Protein AF-A0A3D2GUS2-F1 (afdb_monomer_lite)

Sequence (52 aa):
GGALLRDLDKVLRKETHLPVSVAEDPLSCVVLGTGYALEHMDVLKDVLVSEV

Radius of gyration: 15.47 Å; chains: 1; bounding box: 32×21×36 Å

Foldseek 3Di:
DVLPPPCPQVVCCVVVVDHGDDDPCNPCVVVVVVVVCVVPVVVCVPVPDDDD

Structure (mmCIF, N/CA/C/O backbone):
data_AF-A0A3D2GUS2-F1
#
_entry.id   AF-A0A3D2GUS2-F1
#
loop_
_atom_site.group_PDB
_atom_site.id
_atom_site.type_symbol
_atom_site.label_atom_id
_atom_site.label_alt_id
_atom_site.label_comp_id
_atom_site.label_asym_id
_atom_site.label_entity_id
_atom_site.label_seq_id
_at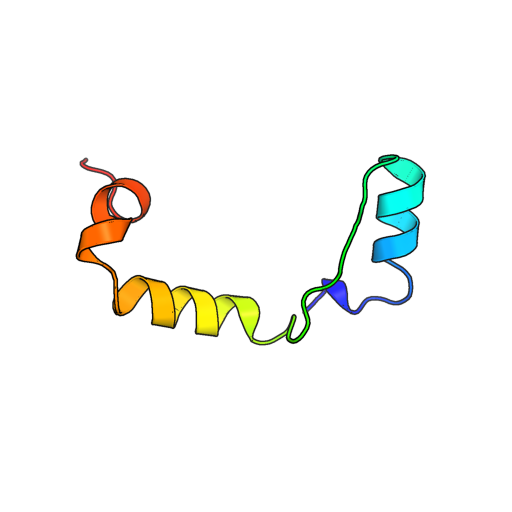om_site.pdbx_PDB_ins_code
_atom_site.Cartn_x
_atom_site.Cartn_y
_atom_site.Cartn_z
_atom_site.occupancy
_atom_site.B_iso_or_equiv
_atom_site.auth_seq_id
_atom_site.auth_comp_id
_atom_site.auth_asym_id
_atom_site.auth_atom_id
_atom_site.pdbx_PDB_model_num
ATOM 1 N N . GLY A 1 1 ? 2.353 -5.794 4.771 1.00 92.56 1 GLY A N 1
ATOM 2 C CA . GLY A 1 1 ? 2.695 -6.483 6.035 1.00 92.56 1 GLY A CA 1
ATOM 3 C C . GLY A 1 1 ? 2.153 -5.765 7.257 1.00 92.56 1 GLY A C 1
ATOM 4 O O . GLY A 1 1 ? 1.053 -6.071 7.693 1.00 92.56 1 GLY A O 1
ATOM 5 N N . GLY A 1 2 ? 2.901 -4.794 7.792 1.00 96.94 2 GLY A N 1
ATOM 6 C CA . GLY A 1 2 ? 2.584 -4.123 9.066 1.00 96.94 2 GLY A CA 1
ATOM 7 C C . GLY A 1 2 ? 1.206 -3.451 9.157 1.00 96.94 2 GLY A C 1
ATOM 8 O O . GLY A 1 2 ? 0.685 -3.305 10.255 1.00 96.94 2 GLY A O 1
ATOM 9 N N . ALA A 1 3 ? 0.576 -3.133 8.020 1.00 97.31 3 ALA A N 1
ATOM 10 C CA . ALA A 1 3 ? -0.805 -2.645 7.960 1.00 97.31 3 ALA A CA 1
ATOM 11 C C . ALA A 1 3 ? -1.841 -3.603 8.591 1.00 97.31 3 ALA A C 1
ATOM 13 O O . ALA A 1 3 ? -2.918 -3.159 8.966 1.00 97.31 3 ALA A O 1
ATOM 14 N N . LEU A 1 4 ? -1.518 -4.896 8.727 1.00 97.44 4 LEU A N 1
ATOM 15 C CA . LEU A 1 4 ? -2.384 -5.914 9.340 1.00 97.44 4 LEU A CA 1
ATOM 16 C C . LEU A 1 4 ? -2.338 -5.923 10.876 1.00 97.44 4 LEU A C 1
ATOM 18 O O . LEU A 1 4 ? -2.992 -6.757 11.505 1.00 97.44 4 LEU A O 1
ATOM 22 N N . LEU A 1 5 ? -1.558 -5.035 11.499 1.00 98.19 5 LEU A N 1
ATOM 23 C CA . LEU A 1 5 ? -1.584 -4.888 12.948 1.00 98.19 5 LEU A CA 1
ATOM 24 C C . LEU A 1 5 ? -2.999 -4.500 13.395 1.00 98.19 5 LEU A C 1
ATOM 26 O O . LEU A 1 5 ? -3.614 -3.590 12.837 1.00 98.19 5 LEU A O 1
ATOM 30 N N . ARG A 1 6 ? -3.511 -5.208 14.408 1.00 97.94 6 ARG A N 1
ATOM 31 C CA . ARG A 1 6 ? -4.893 -5.067 14.872 1.00 97.94 6 ARG A CA 1
ATOM 32 C C . ARG A 1 6 ? -5.230 -3.602 15.164 1.00 97.94 6 ARG A C 1
ATOM 34 O O . ARG A 1 6 ? -4.563 -2.970 15.978 1.00 97.94 6 ARG A O 1
ATOM 41 N N . ASP A 1 7 ? -6.294 -3.119 14.524 1.00 97.31 7 ASP A N 1
ATOM 42 C CA . ASP A 1 7 ? -6.866 -1.774 14.679 1.00 97.31 7 ASP A CA 1
ATOM 43 C C . ASP A 1 7 ? -5.930 -0.601 14.323 1.00 97.31 7 ASP A C 1
ATOM 45 O O . ASP A 1 7 ? -6.213 0.546 14.680 1.00 97.31 7 ASP A O 1
ATOM 49 N N . LEU A 1 8 ? -4.827 -0.844 13.605 1.00 98.38 8 LEU A N 1
ATOM 50 C CA . LEU A 1 8 ? -3.892 0.214 13.209 1.00 98.38 8 LEU A CA 1
ATOM 51 C C . LEU A 1 8 ? -4.569 1.307 12.366 1.00 98.38 8 LEU A C 1
ATOM 53 O O . LEU A 1 8 ? -4.343 2.497 12.582 1.00 98.38 8 LEU A O 1
ATOM 57 N N . ASP A 1 9 ? -5.439 0.915 11.442 1.00 98.12 9 ASP A N 1
ATOM 58 C CA . ASP A 1 9 ? -6.244 1.814 10.617 1.00 98.12 9 ASP A CA 1
ATOM 59 C C . ASP A 1 9 ? -7.150 2.729 11.457 1.00 98.12 9 ASP A C 1
ATOM 61 O O . ASP A 1 9 ? -7.250 3.928 11.186 1.00 98.12 9 ASP A O 1
ATOM 65 N N . LYS A 1 10 ? -7.768 2.190 12.514 1.00 98.19 10 LYS A N 1
ATOM 66 C CA . LYS A 1 10 ? -8.633 2.945 13.432 1.00 98.19 10 LYS A CA 1
ATOM 67 C C . LYS A 1 10 ? -7.845 3.966 14.241 1.00 98.19 10 LYS A C 1
ATOM 69 O O . LYS A 1 10 ? -8.311 5.094 14.392 1.00 98.19 10 LYS A O 1
ATOM 74 N N . VAL A 1 11 ? -6.665 3.590 14.744 1.00 98.38 11 VAL A N 1
ATOM 75 C CA . VAL A 1 11 ? -5.785 4.511 15.483 1.00 98.38 11 VAL A CA 1
ATOM 76 C C . VAL A 1 11 ? -5.353 5.659 14.576 1.00 98.38 11 VAL A C 1
ATOM 78 O O . VAL A 1 11 ? -5.549 6.817 14.929 1.00 98.38 11 VAL A O 1
ATOM 81 N N . LEU A 1 12 ? -4.858 5.357 13.372 1.00 98.44 12 LEU A N 1
ATOM 82 C CA . LEU A 1 12 ? -4.459 6.386 12.410 1.00 98.44 12 LEU A CA 1
ATOM 83 C C . LEU A 1 12 ? -5.629 7.304 12.042 1.00 98.44 12 LEU A C 1
ATOM 85 O O . LEU A 1 12 ? -5.469 8.522 12.040 1.00 98.44 12 LEU A O 1
ATOM 89 N N . ARG A 1 13 ? -6.820 6.745 11.796 1.00 98.56 13 ARG A N 1
ATOM 90 C CA . ARG A 1 13 ? -8.032 7.522 11.496 1.00 98.56 13 ARG A CA 1
ATOM 91 C C . ARG A 1 13 ? -8.408 8.467 12.636 1.00 98.56 13 ARG A C 1
ATOM 93 O O . ARG A 1 13 ? -8.769 9.611 12.377 1.00 98.56 13 ARG A O 1
ATOM 100 N N . LYS A 1 14 ? -8.324 8.002 13.884 1.00 98.50 14 LYS A N 1
ATOM 101 C CA . LYS A 1 14 ? -8.637 8.807 15.070 1.00 98.50 14 LYS A CA 1
ATOM 102 C C . LYS A 1 14 ? -7.662 9.973 15.237 1.00 98.50 14 LYS A C 1
ATOM 104 O O . LYS A 1 14 ? -8.106 11.089 15.464 1.00 98.50 14 LYS A O 1
ATOM 109 N N . GLU A 1 15 ? -6.361 9.719 15.127 1.00 98.56 15 GLU A N 1
ATOM 110 C CA . GLU A 1 15 ? -5.346 10.749 15.384 1.00 98.56 15 GLU A CA 1
ATOM 111 C C . GLU A 1 15 ? -5.246 11.760 14.231 1.00 98.56 15 GLU A C 1
ATOM 113 O O . GLU A 1 15 ? -5.096 12.960 14.450 1.00 98.56 15 GLU A O 1
ATOM 118 N N . THR A 1 16 ? -5.377 11.297 12.985 1.00 98.25 16 THR A N 1
ATOM 119 C CA . THR A 1 16 ? -5.243 12.165 11.801 1.00 98.25 16 THR A CA 1
ATOM 120 C C . THR A 1 16 ? -6.544 12.846 11.389 1.00 98.25 16 THR A C 1
ATOM 122 O O . THR A 1 16 ? -6.493 13.837 10.670 1.00 98.25 16 THR A O 1
ATOM 125 N N . HIS A 1 17 ? -7.701 12.335 11.823 1.00 97.69 17 HIS A N 1
ATOM 126 C CA . HIS A 1 17 ? -9.028 12.747 11.343 1.00 97.69 17 HIS A CA 1
ATOM 127 C C . HIS A 1 17 ? -9.217 12.579 9.824 1.00 97.69 17 HIS A C 1
ATOM 129 O O . HIS A 1 17 ? -10.102 13.193 9.228 1.00 97.69 17 HIS A O 1
ATOM 135 N N . LEU A 1 18 ? -8.403 11.729 9.191 1.00 98.31 18 LEU A N 1
ATOM 136 C CA . LEU A 1 18 ? -8.471 11.429 7.765 1.00 98.31 18 LEU A CA 1
ATOM 137 C C . LEU A 1 18 ? -9.051 10.030 7.519 1.00 98.31 18 LEU A C 1
ATOM 139 O O . LEU A 1 18 ? -8.906 9.139 8.363 1.00 98.31 18 LEU A O 1
ATOM 143 N N . PRO A 1 19 ? -9.683 9.787 6.357 1.00 97.94 19 PRO A N 1
ATOM 144 C CA . PRO A 1 19 ? -10.027 8.438 5.929 1.00 97.94 19 PRO A CA 1
ATOM 145 C C . PRO A 1 19 ? -8.769 7.570 5.824 1.00 97.94 19 PRO A C 1
ATOM 147 O O . PRO A 1 19 ? -7.787 7.952 5.194 1.00 97.94 19 PRO A O 1
ATOM 150 N N . VAL A 1 20 ? -8.820 6.380 6.419 1.00 98.12 20 VAL A N 1
ATOM 151 C CA . VAL A 1 20 ? -7.739 5.386 6.354 1.00 98.12 20 VAL A CA 1
ATOM 152 C C . VAL A 1 20 ? -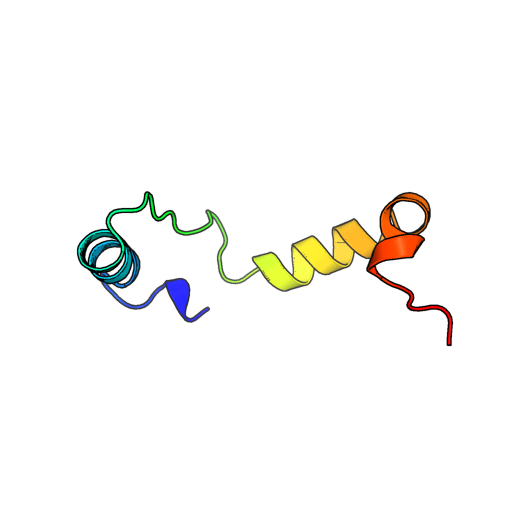8.328 4.069 5.879 1.00 98.12 20 VAL A C 1
ATOM 154 O O . VAL A 1 20 ? -9.342 3.625 6.422 1.00 98.12 20 VAL A O 1
ATOM 157 N N . SER A 1 21 ? -7.705 3.454 4.880 1.00 97.31 21 SER A N 1
ATOM 158 C CA . SER A 1 21 ? -8.094 2.161 4.319 1.00 97.31 21 SER A CA 1
ATOM 159 C C . SER A 1 21 ? -6.894 1.226 4.261 1.00 97.31 21 SER A C 1
ATOM 161 O O . SER A 1 21 ? -5.803 1.634 3.862 1.00 97.31 21 SER A O 1
ATOM 163 N N . VAL A 1 22 ? -7.109 -0.037 4.617 1.00 97.50 22 VAL A N 1
ATOM 164 C CA . VAL A 1 22 ? -6.143 -1.110 4.368 1.00 97.50 22 VAL A CA 1
ATOM 165 C C . VAL A 1 22 ? -6.360 -1.617 2.943 1.00 97.50 22 VAL A C 1
ATOM 167 O O . VAL A 1 22 ? -7.502 -1.765 2.514 1.00 97.50 22 VAL A O 1
ATOM 170 N N . ALA A 1 23 ? -5.275 -1.846 2.204 1.00 97.62 23 ALA A N 1
ATOM 171 C CA . ALA A 1 23 ? -5.353 -2.450 0.875 1.00 97.62 23 ALA A CA 1
ATOM 172 C C . ALA A 1 23 ? -5.961 -3.862 0.945 1.00 97.62 23 ALA A C 1
ATOM 174 O O . ALA A 1 23 ? -5.821 -4.536 1.963 1.00 97.62 23 ALA A O 1
ATOM 175 N N . GLU A 1 24 ? -6.595 -4.310 -0.139 1.00 96.12 24 GLU A N 1
ATOM 176 C CA . GLU A 1 24 ? -7.221 -5.638 -0.223 1.00 96.12 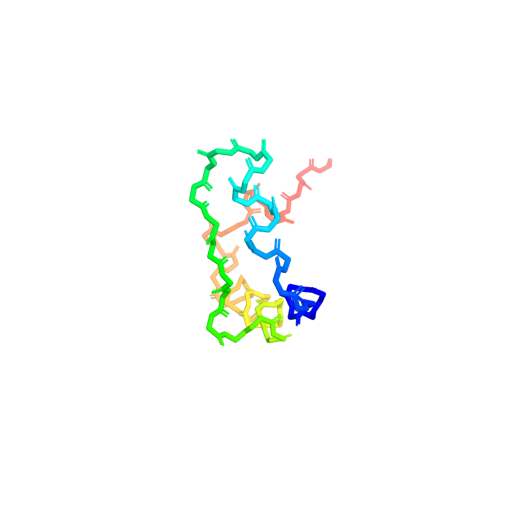24 GLU A CA 1
ATOM 177 C C . GLU A 1 24 ? -6.198 -6.776 -0.063 1.00 96.12 24 GLU A C 1
ATOM 179 O O . GLU A 1 24 ? -6.426 -7.702 0.712 1.00 96.12 24 GLU A O 1
ATOM 184 N N . ASP A 1 25 ? -5.029 -6.652 -0.706 1.00 96.88 25 ASP A N 1
ATOM 185 C CA . ASP A 1 25 ? -3.877 -7.541 -0.514 1.00 96.88 25 ASP A CA 1
ATOM 186 C C . ASP A 1 25 ? -2.635 -6.755 -0.033 1.00 96.88 25 ASP A C 1
ATOM 188 O O . ASP A 1 25 ? -1.726 -6.437 -0.808 1.00 96.88 25 ASP A O 1
ATOM 192 N N . PRO A 1 26 ? -2.551 -6.431 1.27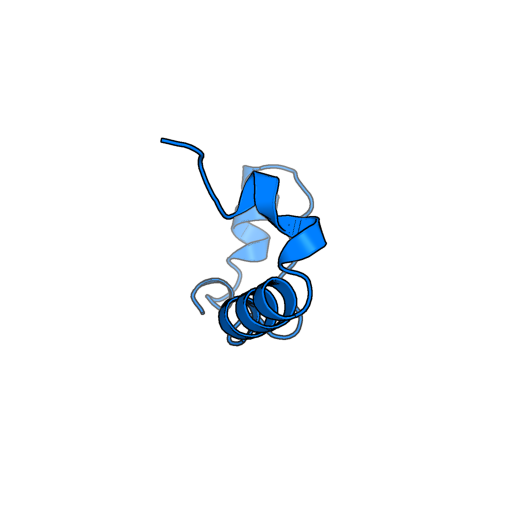1 1.00 97.31 26 PRO A N 1
ATOM 193 C CA . PRO A 1 26 ? -1.488 -5.595 1.823 1.00 97.31 26 PRO A CA 1
ATOM 194 C C . PRO A 1 26 ? -0.144 -6.329 1.959 1.00 97.31 26 PRO A C 1
ATOM 196 O O . PRO A 1 26 ? 0.838 -5.733 2.423 1.00 97.31 26 PRO A O 1
ATOM 199 N N . LEU A 1 27 ? -0.087 -7.628 1.653 1.00 98.12 27 LEU A N 1
ATOM 200 C CA . LEU A 1 27 ? 1.155 -8.401 1.636 1.00 98.12 27 LEU A CA 1
ATOM 201 C C . LEU A 1 27 ? 1.808 -8.338 0.257 1.00 98.12 27 LEU A C 1
ATOM 203 O O . LEU A 1 27 ? 3.027 -8.178 0.190 1.00 98.12 27 LEU A O 1
ATOM 207 N N . SER A 1 28 ? 1.007 -8.369 -0.807 1.00 98.06 28 SER A N 1
ATOM 208 C CA . SER A 1 28 ? 1.514 -8.380 -2.181 1.00 98.06 28 SER A CA 1
ATOM 209 C C . SER A 1 28 ? 1.626 -6.996 -2.824 1.00 98.06 28 SER A C 1
ATOM 211 O O . SER A 1 28 ? 2.253 -6.891 -3.875 1.00 98.06 28 SER A O 1
ATOM 213 N N . CYS A 1 29 ? 1.094 -5.926 -2.209 1.00 97.44 29 CYS A N 1
ATOM 214 C CA . CYS A 1 29 ? 1.113 -4.563 -2.775 1.00 97.44 29 CYS A CA 1
ATOM 215 C C . CYS A 1 29 ? 2.453 -4.156 -3.409 1.00 97.44 29 CYS A C 1
ATOM 217 O O . CYS A 1 29 ? 2.466 -3.568 -4.486 1.00 97.44 29 CYS A O 1
ATOM 219 N N . VAL A 1 30 ? 3.577 -4.460 -2.750 1.00 96.56 30 VAL A N 1
ATOM 220 C CA . VAL A 1 30 ? 4.905 -4.062 -3.241 1.00 96.56 30 VAL A CA 1
ATOM 221 C C . VAL A 1 30 ? 5.267 -4.823 -4.513 1.00 96.56 30 VAL A C 1
ATOM 223 O O . VAL A 1 30 ? 5.562 -4.196 -5.521 1.00 96.56 30 VAL A O 1
ATOM 226 N N . VAL A 1 31 ? 5.210 -6.158 -4.493 1.00 97.50 31 VAL A N 1
ATOM 227 C CA . VAL A 1 31 ? 5.611 -6.969 -5.653 1.00 97.50 31 VAL A CA 1
ATOM 228 C C . VAL A 1 31 ? 4.680 -6.754 -6.847 1.00 97.50 31 VAL A C 1
ATOM 230 O O . VAL A 1 31 ? 5.157 -6.662 -7.975 1.00 97.50 31 VAL A O 1
ATOM 233 N N . LEU A 1 32 ? 3.376 -6.592 -6.605 1.00 97.38 32 LEU A N 1
ATOM 234 C CA . LEU A 1 32 ? 2.400 -6.285 -7.651 1.00 97.38 32 LEU A CA 1
ATOM 235 C C . LEU A 1 32 ? 2.655 -4.906 -8.269 1.00 97.38 32 LEU A C 1
ATOM 237 O O . LEU A 1 32 ? 2.692 -4.781 -9.490 1.00 97.38 32 LEU A O 1
ATOM 241 N N . GLY A 1 33 ? 2.895 -3.885 -7.440 1.00 94.38 33 GLY A N 1
ATOM 242 C CA . GLY A 1 33 ? 3.230 -2.542 -7.912 1.00 94.38 33 GLY A CA 1
ATOM 243 C C . GLY A 1 33 ? 4.545 -2.505 -8.691 1.00 94.38 33 GLY A C 1
ATOM 244 O O . GLY A 1 33 ? 4.623 -1.860 -9.732 1.00 94.38 33 GLY A O 1
ATOM 245 N N . THR A 1 34 ? 5.563 -3.243 -8.238 1.00 94.75 34 THR A N 1
ATOM 246 C CA . THR A 1 34 ? 6.824 -3.398 -8.975 1.00 94.75 34 THR A CA 1
ATOM 247 C C . THR A 1 34 ? 6.609 -4.077 -10.326 1.00 94.75 34 THR A C 1
ATOM 249 O O . THR A 1 34 ? 7.126 -3.584 -11.323 1.00 94.75 34 THR A O 1
ATOM 252 N N . GLY A 1 35 ? 5.838 -5.167 -10.388 1.00 95.75 35 GLY A N 1
ATOM 253 C CA . GLY A 1 35 ? 5.510 -5.833 -11.652 1.00 95.75 35 GLY A CA 1
ATOM 254 C C . GLY A 1 35 ? 4.811 -4.888 -12.630 1.00 95.75 35 GLY A C 1
ATOM 255 O O . GLY A 1 35 ? 5.275 -4.713 -13.753 1.00 95.75 35 GLY A O 1
ATOM 256 N N . TYR A 1 36 ? 3.782 -4.180 -12.158 1.00 94.88 36 TYR A N 1
ATOM 257 C CA . TYR A 1 36 ? 3.069 -3.182 -12.956 1.00 94.88 36 TYR A CA 1
ATOM 258 C C . TYR A 1 36 ? 3.996 -2.074 -13.474 1.00 94.88 36 TYR A C 1
ATOM 260 O O . TYR A 1 36 ? 3.890 -1.657 -14.628 1.00 94.88 36 TYR A O 1
ATOM 268 N N . ALA A 1 37 ? 4.929 -1.612 -12.637 1.00 93.50 37 ALA A N 1
ATOM 269 C CA . ALA A 1 37 ? 5.895 -0.589 -13.013 1.00 93.50 37 ALA A CA 1
ATOM 270 C C . ALA A 1 37 ? 6.873 -1.061 -14.099 1.00 93.50 37 ALA A C 1
ATOM 272 O O . ALA A 1 37 ? 7.201 -0.290 -14.997 1.00 93.50 37 ALA A O 1
ATOM 273 N N . LEU A 1 38 ? 7.310 -2.323 -14.042 1.00 93.06 38 LEU A N 1
ATOM 274 C CA . LEU A 1 38 ? 8.170 -2.923 -15.066 1.00 93.06 38 LEU A CA 1
ATOM 275 C C . LEU A 1 38 ? 7.440 -3.095 -16.404 1.00 93.06 38 LEU A C 1
ATOM 277 O O . LEU A 1 38 ? 8.049 -2.915 -17.456 1.00 93.06 38 LEU A O 1
ATOM 281 N N . GLU A 1 39 ? 6.146 -3.414 -16.371 1.00 95.38 39 GLU A N 1
ATOM 282 C CA . GLU A 1 39 ? 5.309 -3.539 -17.571 1.00 95.38 39 GLU A CA 1
ATOM 283 C C . GLU A 1 39 ? 5.045 -2.189 -18.262 1.00 95.38 39 GLU A C 1
ATOM 285 O O . GLU A 1 39 ? 4.872 -2.157 -19.477 1.00 95.38 39 GLU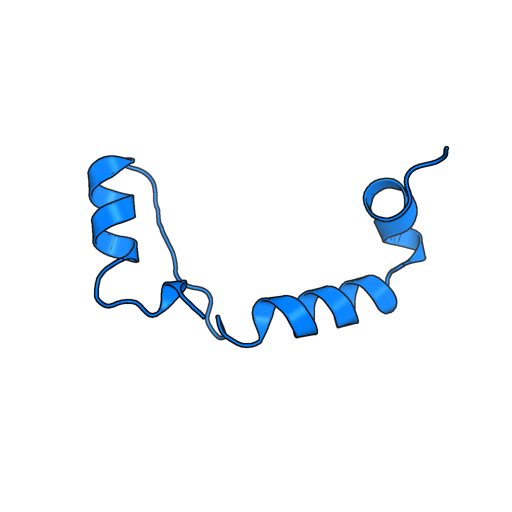 A O 1
ATOM 290 N N . HIS A 1 40 ? 5.058 -1.082 -17.510 1.00 93.38 40 HIS A N 1
ATOM 291 C CA . HIS A 1 40 ? 4.735 0.276 -17.985 1.00 93.38 40 HIS A CA 1
ATOM 292 C C . HIS A 1 40 ? 5.906 1.250 -17.789 1.00 93.38 40 HIS A C 1
ATOM 294 O O . HIS A 1 40 ? 5.738 2.413 -17.406 1.00 93.38 40 HIS A O 1
ATOM 300 N N . MET A 1 41 ? 7.124 0.750 -17.988 1.00 88.56 41 MET A N 1
ATOM 301 C CA . MET A 1 41 ? 8.352 1.462 -17.638 1.00 88.56 41 MET A CA 1
ATOM 302 C C . MET A 1 41 ? 8.603 2.701 -18.507 1.00 88.56 41 MET A C 1
ATOM 304 O O . MET A 1 41 ? 9.275 3.632 -18.075 1.00 88.56 41 MET A O 1
ATOM 308 N N . ASP A 1 42 ? 8.043 2.736 -19.713 1.00 88.88 42 ASP A N 1
ATOM 309 C CA . ASP A 1 42 ? 8.025 3.891 -20.609 1.00 88.88 42 ASP A CA 1
ATOM 310 C C . ASP A 1 42 ? 7.170 5.042 -20.058 1.00 88.88 42 ASP A C 1
ATOM 312 O O . ASP A 1 42 ? 7.602 6.192 -20.089 1.00 88.88 42 ASP A O 1
ATOM 316 N N . VAL A 1 43 ? 6.001 4.731 -19.491 1.00 88.75 43 VAL A N 1
ATOM 317 C CA . VAL A 1 43 ? 5.089 5.715 -18.883 1.00 88.75 43 VAL A CA 1
ATOM 318 C C . VAL A 1 43 ? 5.637 6.245 -17.559 1.00 88.75 43 VAL A C 1
ATOM 320 O O . VAL A 1 43 ? 5.455 7.412 -17.221 1.00 88.75 43 VAL A O 1
ATOM 323 N N . LEU A 1 44 ? 6.302 5.385 -16.789 1.00 89.75 44 LEU A N 1
ATOM 324 C CA . LEU A 1 44 ? 6.772 5.703 -15.439 1.00 89.75 44 LEU A CA 1
ATOM 325 C C . LEU A 1 44 ? 8.232 6.169 -15.391 1.00 89.75 44 LEU A C 1
ATOM 327 O O . LEU A 1 44 ? 8.745 6.452 -14.307 1.00 89.75 44 LEU A O 1
ATOM 331 N N . LYS A 1 45 ? 8.897 6.264 -16.546 1.00 85.81 45 LYS A N 1
ATOM 332 C CA . LYS A 1 45 ? 10.329 6.550 -16.667 1.00 85.81 45 LYS A CA 1
ATOM 333 C C . LYS A 1 45 ? 10.770 7.760 -15.841 1.00 85.81 45 LYS A C 1
ATOM 335 O O . LYS A 1 45 ? 11.723 7.639 -15.079 1.00 85.81 45 LYS A O 1
ATOM 340 N N . ASP A 1 46 ? 10.040 8.870 -15.932 1.00 86.38 46 ASP A N 1
ATOM 341 C CA . ASP A 1 46 ? 10.386 10.140 -15.272 1.00 86.38 46 ASP A CA 1
ATOM 342 C C . ASP A 1 46 ? 10.324 10.066 -13.738 1.00 86.38 46 ASP A C 1
ATOM 344 O O . ASP A 1 46 ? 10.964 10.847 -13.038 1.00 86.38 46 ASP A O 1
ATOM 348 N N . VAL A 1 47 ? 9.546 9.123 -13.201 1.00 85.94 47 VAL A N 1
ATOM 349 C CA . VAL A 1 47 ? 9.395 8.912 -11.754 1.00 85.94 47 VAL A CA 1
ATOM 350 C C . VAL A 1 47 ? 10.374 7.853 -11.245 1.00 85.94 47 VAL A C 1
ATOM 352 O O . VAL A 1 47 ? 10.829 7.929 -10.105 1.00 85.94 47 VAL A O 1
ATOM 355 N N . LEU A 1 48 ? 10.693 6.853 -12.071 1.00 85.44 48 LEU A N 1
ATOM 356 C CA . LEU A 1 48 ? 11.508 5.699 -11.683 1.00 85.44 48 LEU A CA 1
ATOM 357 C C . LEU A 1 48 ? 13.007 5.899 -11.925 1.00 85.44 48 LEU A C 1
ATOM 359 O O . LEU A 1 48 ? 13.821 5.294 -11.228 1.00 85.44 48 LEU A O 1
ATOM 363 N N . VAL A 1 49 ? 13.379 6.718 -12.908 1.00 81.69 49 VAL A N 1
ATOM 364 C CA . VAL A 1 49 ? 14.768 6.947 -13.304 1.00 81.69 49 VAL A CA 1
ATOM 365 C C . VAL A 1 49 ? 15.094 8.416 -13.089 1.00 81.69 49 VAL A C 1
ATOM 367 O O . VAL A 1 49 ? 14.663 9.278 -13.845 1.00 81.69 49 VAL A O 1
ATOM 370 N N . SER A 1 50 ? 15.877 8.709 -12.053 1.00 77.62 50 SER A N 1
ATOM 371 C CA . SER A 1 50 ? 16.474 10.034 -11.907 1.00 77.62 50 SER A CA 1
ATOM 372 C C . SER A 1 50 ? 17.608 10.181 -12.920 1.00 77.62 50 SER A C 1
ATOM 374 O O . SER A 1 50 ? 18.539 9.374 -12.917 1.00 77.62 50 SER A O 1
ATOM 376 N N . GLU A 1 51 ? 17.535 11.192 -13.787 1.00 67.12 51 GLU A N 1
ATOM 377 C CA . GLU A 1 51 ? 18.697 11.616 -14.570 1.00 67.12 51 GLU A CA 1
ATOM 378 C C . GLU A 1 51 ? 19.737 12.190 -13.597 1.00 67.12 51 GLU A C 1
ATOM 380 O O . GLU A 1 51 ? 19.452 13.134 -12.856 1.00 67.12 51 GLU A O 1
ATOM 385 N N . VAL A 1 52 ? 20.908 11.553 -13.544 1.00 57.84 52 VAL A N 1
ATOM 386 C CA . VAL A 1 52 ? 22.098 12.036 -12.825 1.00 57.84 52 VAL A CA 1
ATOM 387 C C . VAL A 1 52 ? 22.970 12.813 -13.795 1.00 57.84 52 VAL A C 1
ATOM 389 O O . VAL A 1 52 ? 23.175 12.295 -14.917 1.00 57.84 52 VAL A O 1
#

Secondary structure (DSSP, 8-state):
-GGGSTTHHHHHHHHH-S-----SSTTTHHHHHHHHHHHTTTTSHHHH----

pL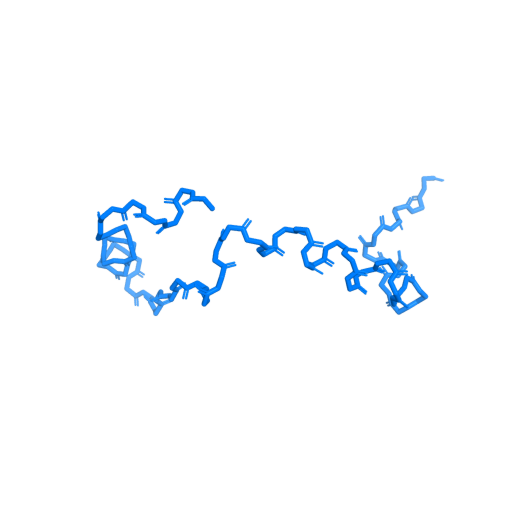DDT: mean 93.5, std 7.92, range [57.84, 98.56]